Protein 3PH2 (pdb70)

Foldseek 3Di:
DLLVLLVVCCVVPPCQAANDLRGPVGDLVHLAPVSCVVVVCLDLVNQLDCQQPNDPPPDHCVVPDDSVSSSNNSVNSNVCNVVRD

Sequence (85 aa):
ADLATGAKVFSANCAACHAGGINLVNAEKTLKKEALEKFGMNSIVAITTVVTNGKAGMPAFKGRLTDDQIAAVAAYVLDQAEKGW

Solvent-accessible surface area: 5162 Å² total; per-residue (Å²): 108,76,72,76,37,0,39,149,7,12,83,85,37,21,28,97,88,59,51,68,15,53,9,103,105,34,88,81,58,5,27,70,83,128,32,20,101,162,167,55,29,44,48,79,109,15,7,40,66,26,28,27,82,16,97,99,79,105,96,50,33,125,77,186,13,84,112,119,60,0,46,4,1,0,14,44,10,31,58,31,6,114,148,49,67

Secondary structure (DSSP, 8-state):
--HHHHHHHHHHHTHHHH-SSS-TT-SSSS--HHHHHHTT--SHHHHHHHHHH-BTTBPP-TTTS-HHHHHHHHHHHHHHHHHT-

Nearest PDB structures (foldseek):
  3ph2-assembly1_B  TM=1.012E+00  e=5.861E-15  Leptolyngbya laminosa
  1gdv-assembly1_A  TM=9.263E-01  e=2.416E-09  Pyropia yezoensis
  4h0j-assembly2_B  TM=9.247E-01  e=3.901E-09  Nostoc sp. PCC 7120 = FACHB-418
  7y5e-assembly1_GN  TM=9.342E-01  e=6.296E-09  Porphyridium purpureum
  2zbo-assembly1_A  TM=9.402E-01  e=8.000E-09  Sargassum fusiforme

Structure (mmCIF, N/CA/C/O backbone):
data_3PH2
#
_entry.id   3PH2
#
_cell.length_a   45.616
_cell.length_b   45.616
_cell.length_c   64.707
_cell.angle_alpha   90.00
_cell.angle_beta   90.00
_cell.angle_gamma   120.00
#
_symmetry.space_group_name_H-M   'P 65'
#
loop_
_entity.id
_entity.type
_entity.pdbx_description
1 polymer 'Cytochrome c6'
2 non-polymer 'HEME C'
3 non-polymer IMIDAZOLE
4 water water
#
loop_
_atom_site.group_PDB
_atom_site.id
_atom_site.type_symbol
_atom_site.label_atom_id
_atom_site.label_alt_id
_atom_site.label_comp_id
_atom_site.label_asym_id
_atom_site.label_entity_id
_atom_site.label_seq_id
_atom_site.pdbx_PDB_ins_code
_atom_site.Cartn_x
_atom_site.Cartn_y
_atom_site.Cartn_z
_atom_site.occupancy
_atom_site.B_iso_or_equiv
_atom_site.auth_seq_id
_atom_site.auth_comp_id
_atom_site.auth_asym_id
_atom_site.auth_atom_id
_atom_site.pdbx_PDB_model_num
ATOM 1 N N . ALA A 1 2 ? 27.411 4.824 3.386 1.00 20.29 2 ALA B N 1
ATOM 2 C CA . ALA A 1 2 ? 28.376 5.955 3.412 1.00 18.96 2 ALA B CA 1
ATOM 3 C C . ALA A 1 2 ? 29.540 5.782 2.444 1.00 17.50 2 ALA B C 1
ATOM 4 O O . ALA A 1 2 ? 30.168 6.762 2.051 1.00 17.61 2 ALA B O 1
ATOM 6 N N . ASP A 1 3 ? 29.642 4.640 1.802 1.00 15.49 3 ASP B N 1
ATOM 7 C CA . ASP A 1 3 ? 28.862 4.397 0.596 1.00 13.52 3 ASP B CA 1
ATOM 8 C C . ASP A 1 3 ? 27.410 3.918 0.645 1.00 12.41 3 ASP B C 1
ATOM 9 O O . ASP A 1 3 ? 27.126 2.752 0.363 1.00 11.62 3 ASP B O 1
ATOM 14 N N . LEU A 1 4 ? 26.483 4.840 0.899 1.00 11.59 4 LEU B N 1
ATOM 15 C CA . LEU A 1 4 ? 25.063 4.520 0.923 1.00 11.62 4 LEU B CA 1
ATOM 16 C C . LEU A 1 4 ? 24.519 4.235 -0.474 1.00 10.62 4 LEU B C 1
ATOM 17 O O . LEU A 1 4 ? 23.522 3.528 -0.614 1.00 9.61 4 LEU B O 1
ATOM 22 N N . ALA A 1 5 ? 25.152 4.802 -1.504 1.00 10.15 5 ALA B N 1
ATOM 23 C CA . ALA A 1 5 ? 24.715 4.578 -2.876 1.00 10.40 5 ALA B CA 1
ATOM 24 C C . ALA A 1 5 ? 24.951 3.132 -3.272 1.00 9.87 5 ALA B C 1
ATOM 25 O O . ALA A 1 5 ? 24.035 2.446 -3.722 1.00 10.05 5 ALA B O 1
ATOM 27 N N . THR A 1 6 ? 26.166 2.651 -3.059 1.00 9.88 6 THR B N 1
ATOM 28 C CA . THR A 1 6 ? 26.471 1.240 -3.235 1.00 9.63 6 THR B CA 1
ATOM 29 C C . THR A 1 6 ? 25.629 0.368 -2.294 1.00 9.00 6 THR B C 1
ATOM 30 O O . THR A 1 6 ? 25.104 -0.666 -2.700 1.00 8.85 6 THR B O 1
ATOM 34 N N . GLY A 1 7 ? 25.476 0.801 -1.049 1.00 8.62 7 GLY B N 1
ATOM 35 C CA . GLY A 1 7 ? 24.703 0.037 -0.081 1.00 8.39 7 GLY B CA 1
ATOM 36 C C . GLY A 1 7 ? 23.252 -0.189 -0.484 1.00 8.04 7 GLY B C 1
ATOM 37 O O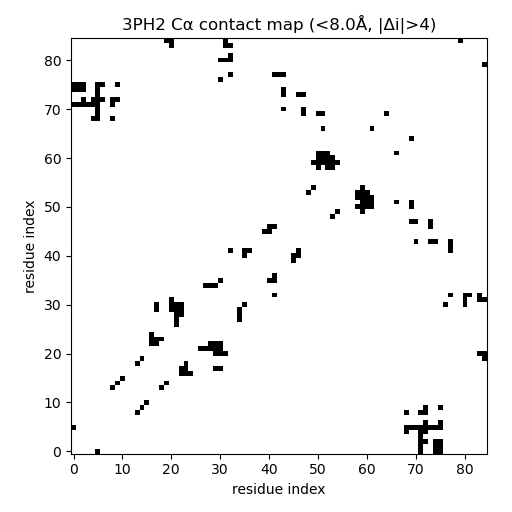 . GLY A 1 7 ? 22.711 -1.272 -0.301 1.00 7.47 7 GLY B O 1
ATOM 38 N N . ALA A 1 8 ? 22.607 0.849 -1.010 1.00 7.88 8 ALA B N 1
ATOM 39 C CA . ALA A 1 8 ? 21.226 0.750 -1.455 1.00 8.31 8 ALA B CA 1
ATOM 40 C C . ALA A 1 8 ? 21.087 -0.238 -2.619 1.00 8.63 8 ALA B C 1
ATOM 41 O O . ALA A 1 8 ? 20.141 -1.017 -2.670 1.00 9.29 8 ALA B O 1
ATOM 43 N N . LYS A 1 9 ? 22.035 -0.193 -3.549 1.00 9.14 9 LYS B N 1
ATOM 44 C CA . LYS A 1 9 ? 22.058 -1.109 -4.693 1.00 9.81 9 LYS B CA 1
ATOM 45 C C . LYS A 1 9 ? 22.307 -2.554 -4.251 1.00 8.92 9 LYS B C 1
ATOM 46 O O . LYS A 1 9 ? 21.663 -3.489 -4.725 1.00 9.39 9 LYS B O 1
ATOM 52 N N . VAL A 1 10 ? 23.271 -2.733 -3.354 1.00 7.64 10 VAL B N 1
ATOM 53 C CA . VAL A 1 10 ? 23.553 -4.049 -2.813 1.00 7.72 10 VAL B CA 1
ATOM 54 C C . VAL A 1 10 ? 22.309 -4.567 -2.083 1.00 7.04 10 VAL B C 1
ATOM 55 O O . VAL A 1 10 ? 21.928 -5.715 -2.247 1.00 7.07 10 VAL B O 1
ATOM 59 N N . PHE A 1 11 ? 21.643 -3.717 -1.310 1.00 6.93 11 PHE B N 1
ATOM 60 C CA . PHE A 1 11 ? 20.441 -4.148 -0.602 1.00 7.54 11 PHE B CA 1
ATOM 61 C C . PHE A 1 11 ? 19.346 -4.623 -1.559 1.00 7.68 11 PHE B C 1
ATOM 62 O O . PHE A 1 11 ? 18.759 -5.692 -1.369 1.00 7.02 11 PHE B O 1
ATOM 70 N N . SER A 1 12 ? 19.100 -3.842 -2.603 1.00 8.02 12 SER B N 1
ATOM 71 C CA . SER A 1 12 ? 18.104 -4.213 -3.598 1.00 9.25 12 SER B CA 1
ATOM 72 C C . SER A 1 12 ? 18.425 -5.545 -4.273 1.00 9.04 12 SER B C 1
ATOM 73 O O . SER A 1 12 ? 17.524 -6.350 -4.503 1.00 10.59 12 SER B O 1
ATOM 76 N N . ALA A 1 13 ? 19.695 -5.773 -4.591 1.00 8.65 13 ALA B N 1
ATOM 77 C CA . ALA A 1 13 ? 20.100 -6.966 -5.346 1.00 8.67 13 ALA B CA 1
ATOM 78 C C . ALA A 1 13 ? 20.307 -8.227 -4.494 1.00 8.32 13 ALA B C 1
ATOM 79 O O . ALA A 1 13 ? 20.314 -9.323 -5.027 1.00 9.13 13 ALA B O 1
ATOM 81 N N . ASN A 1 14 ? 20.500 -8.073 -3.183 1.00 7.46 14 ASN B N 1
ATOM 82 C CA . ASN A 1 14 ? 20.899 -9.183 -2.316 1.00 7.61 14 ASN B CA 1
ATOM 83 C C . ASN A 1 14 ? 20.066 -9.395 -1.060 1.00 7.09 14 ASN B C 1
ATOM 84 O O . ASN A 1 14 ? 20.118 -10.479 -0.478 1.00 7.08 14 ASN B O 1
ATOM 89 N N . CYS A 1 15 ? 19.343 -8.373 -0.602 1.00 7.01 15 CYS B N 1
ATOM 90 C CA . CYS A 1 15 ? 18.705 -8.433 0.720 1.00 7.71 15 CYS B CA 1
ATOM 91 C C . CYS A 1 15 ? 17.198 -8.274 0.680 1.00 8.29 15 CYS B C 1
ATOM 92 O O . CYS A 1 15 ? 16.499 -8.833 1.515 1.00 7.92 15 CYS B O 1
ATOM 95 N N . ALA A 1 16 ? 16.705 -7.486 -0.276 1.00 9.31 16 ALA B N 1
ATOM 96 C CA . ALA A 1 16 ? 15.276 -7.168 -0.368 1.00 10.97 16 ALA B CA 1
ATOM 97 C C . ALA A 1 16 ? 14.415 -8.411 -0.594 1.00 12.61 16 ALA B C 1
ATOM 98 O O . ALA A 1 16 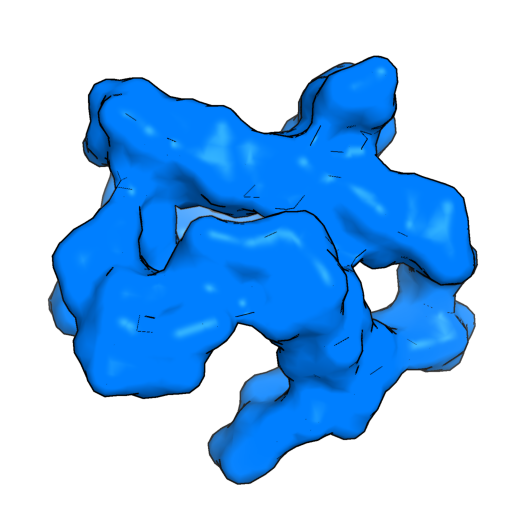? 13.261 -8.432 -0.173 1.00 14.21 16 ALA B O 1
ATOM 100 N N . ALA A 1 17 ? 15.006 -9.433 -1.214 1.00 14.35 17 ALA B N 1
ATOM 101 C CA . ALA A 1 17 ? 14.362 -10.727 -1.450 1.00 15.09 17 ALA B CA 1
ATOM 102 C C . ALA A 1 17 ? 13.827 -11.389 -0.182 1.00 16.25 17 ALA B C 1
ATOM 103 O O . ALA A 1 17 ? 12.912 -12.206 -0.266 1.00 17.97 17 ALA B O 1
ATOM 105 N N . CYS A 1 18 ? 14.424 -11.073 0.970 1.00 16.08 18 CYS B N 1
ATOM 106 C CA . CYS A 1 18 ? 13.956 -11.574 2.263 1.00 15.82 18 CYS B CA 1
ATOM 107 C C . CYS A 1 18 ? 13.599 -10.505 3.307 1.00 16.76 18 CYS B C 1
ATOM 108 O O . CYS A 1 18 ? 12.930 -10.815 4.295 1.00 17.82 18 CYS B O 1
ATOM 111 N N . HIS A 1 19 ? 14.038 -9.263 3.110 1.00 16.61 19 HIS B N 1
ATOM 112 C CA . HIS A 1 19 ? 13.860 -8.202 4.109 1.00 17.74 19 HIS B CA 1
ATOM 113 C C . HIS A 1 19 ? 13.049 -6.986 3.598 1.00 19.77 19 HIS B C 1
ATOM 114 O O . HIS A 1 19 ? 12.936 -5.985 4.310 1.00 20.82 19 HIS B O 1
ATOM 121 N N . ALA A 1 20 ? 12.471 -7.087 2.401 1.00 22.33 20 ALA B N 1
ATOM 122 C CA . ALA A 1 20 ? 12.018 -5.901 1.635 1.00 24.26 20 ALA B CA 1
ATOM 123 C C . ALA A 1 20 ? 10.883 -5.073 2.232 1.00 26.31 20 ALA B C 1
ATOM 124 O O . ALA A 1 20 ? 9.847 -5.607 2.639 1.00 27.19 20 ALA B O 1
ATOM 126 N N . GLY A 1 21 ? 11.086 -3.752 2.240 1.00 28.23 21 GLY B N 1
ATOM 127 C CA . GLY A 1 21 ? 10.025 -2.775 2.502 1.00 29.39 21 GLY B CA 1
ATOM 128 C C . GLY A 1 21 ? 9.489 -2.832 3.929 1.00 30.88 21 GLY B C 1
ATOM 129 O O . GLY A 1 21 ? 8.463 -3.468 4.192 1.00 31.51 21 GLY B O 1
ATOM 130 N N . GLY A 1 22 ? 10.191 -2.156 4.838 1.00 32.25 22 GLY B N 1
ATOM 131 C CA . GLY A 1 22 ? 9.797 -2.045 6.248 1.00 33.09 22 GLY B CA 1
ATOM 132 C C . GLY A 1 22 ? 9.805 -3.387 6.981 1.00 34.18 22 GLY B C 1
ATOM 133 O O . GLY A 1 22 ? 10.721 -3.666 7.764 1.00 34.40 22 GLY B O 1
ATOM 134 N N . ILE A 1 23 ? 8.782 -4.203 6.733 1.00 35.18 23 ILE B N 1
ATOM 135 C CA . ILE A 1 23 ? 8.648 -5.513 7.364 1.00 35.67 23 ILE B CA 1
ATOM 136 C C . ILE A 1 23 ? 9.097 -6.607 6.402 1.00 36.38 23 ILE B C 1
ATOM 137 O O . ILE A 1 23 ? 8.881 -6.504 5.193 1.00 36.53 23 ILE B O 1
ATOM 139 N N . ASN A 1 24 ? 9.722 -7.652 6.941 1.00 37.11 24 ASN B N 1
ATOM 140 C CA . ASN A 1 24 ? 10.131 -8.804 6.138 1.00 37.42 24 ASN B CA 1
ATOM 141 C C . ASN A 1 24 ? 8.897 -9.580 5.688 1.00 37.94 24 ASN B C 1
ATOM 142 O O . ASN A 1 24 ? 7.862 -9.553 6.360 1.00 38.28 24 ASN B O 1
ATOM 144 N N . LEU A 1 25 ? 9.011 -10.268 4.554 1.00 38.32 25 LEU B N 1
ATOM 145 C CA . LEU A 1 25 ? 7.894 -11.036 3.993 1.00 38.37 25 LEU B CA 1
ATOM 146 C C . LEU A 1 25 ? 7.469 -12.188 4.904 1.00 38.63 25 LEU B C 1
ATOM 147 O O . LEU A 1 25 ? 6.274 -12.470 5.045 1.00 38.83 25 LEU B O 1
ATOM 149 N N . VAL A 1 26 ? 8.452 -12.841 5.519 1.00 38.66 26 VAL B N 1
ATOM 150 C CA . VAL A 1 26 ? 8.212 -14.012 6.359 1.00 38.44 26 VAL B CA 1
ATOM 151 C C . VAL A 1 26 ? 8.398 -13.706 7.846 1.00 38.43 26 VAL B C 1
ATOM 152 O O . VAL A 1 26 ? 8.750 -14.604 8.623 1.00 38.71 26 VAL B O 1
ATOM 154 N N . ASN A 1 27 ? 8.134 -12.461 8.249 1.00 38.11 27 ASN B N 1
ATOM 155 C CA . ASN A 1 27 ? 8.499 -12.006 9.592 1.00 37.58 27 ASN B CA 1
ATOM 156 C C . ASN A 1 27 ? 7.773 -10.747 10.074 1.00 37.24 27 ASN B C 1
ATOM 157 O O . ASN A 1 27 ? 7.086 -10.069 9.305 1.00 37.51 27 ASN B O 1
ATOM 159 N N . ALA A 1 28 ? 7.952 -10.453 11.363 1.00 36.41 28 ALA B N 1
ATOM 160 C CA . ALA A 1 28 ? 7.397 -9.260 12.008 1.00 35.48 28 ALA B CA 1
ATOM 161 C C . ALA A 1 28 ? 8.517 -8.471 12.692 1.00 34.73 28 ALA B C 1
ATOM 162 O O . ALA A 1 28 ? 8.808 -7.332 12.309 1.00 35.12 28 ALA B O 1
ATOM 164 N N . GLU A 1 29 ? 9.138 -9.083 13.701 1.00 33.37 29 GLU B N 1
ATOM 165 C CA . GLU A 1 29 ? 10.368 -8.551 14.308 1.00 32.02 29 GLU B CA 1
ATOM 166 C C . GLU A 1 29 ? 11.593 -9.232 13.707 1.00 30.84 29 GLU B C 1
ATOM 167 O O . GLU A 1 29 ? 12.704 -9.116 14.235 1.00 30.93 29 GLU B O 1
ATOM 169 N N . LYS A 1 30 ? 11.377 -9.970 12.619 1.00 29.35 30 LYS B N 1
ATOM 170 C CA . LYS A 1 30 ? 12.466 -10.484 11.815 1.00 28.22 30 LYS B CA 1
ATOM 171 C C . LYS A 1 30 ? 12.868 -9.450 10.760 1.00 27.21 30 LYS B C 1
ATOM 172 O O . LYS A 1 30 ? 13.775 -9.681 9.966 1.00 27.65 30 LYS B O 1
ATOM 174 N N . THR A 1 31 ? 12.197 -8.304 10.746 1.00 26.04 31 THR B N 1
ATOM 175 C CA . THR A 1 31 ? 12.638 -7.201 9.917 1.00 24.72 31 THR B CA 1
ATOM 176 C C . THR A 1 31 ? 13.899 -6.603 10.546 1.00 23.68 31 THR B C 1
ATOM 177 O O . THR A 1 31 ? 14.413 -7.114 11.549 1.00 24.41 31 THR B O 1
ATOM 179 N N . LEU A 1 32 ? 14.394 -5.529 9.954 1.00 21.89 32 LEU B N 1
ATOM 180 C CA . LEU A 1 32 ? 15.633 -4.911 10.392 1.00 20.24 32 LEU B CA 1
ATOM 181 C C . LEU A 1 32 ? 15.328 -3.623 11.162 1.00 19.04 32 LEU B C 1
ATOM 182 O O . LEU A 1 32 ? 16.008 -2.613 11.010 1.00 17.43 32 LEU B O 1
ATOM 187 N N . LYS A 1 33 ? 14.296 -3.683 11.999 1.00 18.23 33 LYS B N 1
ATOM 188 C CA . LYS A 1 33 ? 13.947 -2.572 12.882 1.00 18.10 33 LYS B CA 1
ATOM 189 C C . LYS A 1 33 ? 15.039 -2.367 13.923 1.00 16.87 33 LYS B C 1
ATOM 190 O O . LYS A 1 33 ? 15.630 -3.320 14.420 1.00 16.09 33 LYS B O 1
ATOM 196 N N . LYS A 1 34 ? 15.276 -1.105 14.255 1.00 16.07 34 LYS B N 1
ATOM 197 C CA . LYS A 1 34 ? 16.301 -0.721 15.220 1.00 16.09 34 LYS B CA 1
ATOM 198 C C . LYS A 1 34 ? 16.234 -1.512 16.531 1.00 15.72 34 LYS B C 1
ATOM 199 O O . LYS A 1 34 ? 17.249 -2.005 17.015 1.00 15.28 34 LYS B O 1
ATOM 205 N N . GLU A 1 35 ? 15.035 -1.647 17.094 1.00 16.13 35 GLU B N 1
ATOM 206 C CA . GLU A 1 35 ? 14.876 -2.311 18.391 1.00 16.44 35 GLU B CA 1
ATOM 207 C C . GLU A 1 35 ? 15.240 -3.797 18.318 1.00 16.11 35 GLU B C 1
ATOM 208 O O . GLU A 1 35 ? 15.841 -4.334 19.243 1.00 16.66 35 GLU B O 1
ATOM 214 N N . ALA A 1 36 ? 14.887 -4.445 17.211 1.00 15.50 36 ALA B N 1
ATOM 215 C CA . ALA A 1 36 ? 15.225 -5.858 16.996 1.00 15.29 36 ALA B CA 1
ATOM 216 C C . ALA A 1 36 ? 16.731 -6.055 16.896 1.00 14.94 36 ALA B C 1
ATOM 217 O O . ALA A 1 36 ? 17.280 -6.991 17.471 1.00 15.62 36 ALA B O 1
ATOM 219 N N . LEU A 1 37 ? 17.389 -5.169 16.151 1.00 13.65 37 LEU B N 1
ATOM 220 C CA . LEU A 1 37 ? 18.844 -5.194 16.034 1.00 13.24 37 LEU B CA 1
ATOM 221 C C . LEU A 1 37 ? 19.517 -4.980 17.394 1.00 12.91 37 LEU B C 1
ATOM 222 O O . LEU A 1 37 ? 20.477 -5.653 17.738 1.00 12.32 37 LEU B O 1
ATOM 227 N N . GLU A 1 38 ? 18.992 -4.046 18.179 1.00 12.59 38 GLU B N 1
ATOM 228 C CA . GLU A 1 38 ? 19.553 -3.737 19.484 1.00 12.61 38 GLU B CA 1
ATOM 229 C C . GLU A 1 38 ? 19.495 -4.917 20.467 1.00 11.37 38 GLU B C 1
ATOM 230 O O . GLU A 1 38 ? 20.384 -5.061 21.298 1.00 11.46 38 GLU B O 1
ATOM 236 N N . LYS A 1 39 ? 18.477 -5.770 20.362 1.00 10.60 39 LYS B N 1
ATOM 237 C CA . LYS A 1 39 ? 18.296 -6.855 21.339 1.00 10.13 39 LYS B CA 1
ATOM 238 C C . LYS A 1 39 ? 19.543 -7.741 21.446 1.00 9.35 39 LYS B C 1
ATOM 239 O O . LYS A 1 39 ? 19.971 -8.108 22.540 1.00 8.60 39 LYS B O 1
ATOM 245 N N . PHE A 1 40 ? 20.128 -8.068 20.300 1.00 8.66 40 PHE B N 1
ATOM 246 C CA . PHE A 1 40 ? 21.319 -8.912 20.247 1.00 8.29 40 PHE B CA 1
ATOM 247 C C . PHE A 1 40 ? 22.602 -8.155 19.902 1.00 8.14 40 PHE B C 1
ATOM 248 O O . PHE A 1 40 ? 23.594 -8.742 19.483 1.00 7.58 40 PHE B O 1
ATOM 256 N N . GLY A 1 41 ? 22.592 -6.843 20.113 1.00 8.30 41 GLY B N 1
ATOM 257 C CA . GLY A 1 41 ? 23.797 -6.024 19.906 1.00 8.90 41 GLY B CA 1
ATOM 258 C C . GLY A 1 41 ? 24.232 -5.915 18.452 1.00 9.14 41 GLY B C 1
ATOM 259 O O . GLY A 1 41 ? 25.411 -5.727 18.156 1.00 10.42 41 GLY B O 1
ATOM 260 N N . MET A 1 42 ? 23.268 -6.026 17.551 1.00 8.88 42 MET B N 1
ATOM 261 C CA . MET A 1 42 ? 23.550 -6.058 16.122 1.00 9.29 42 MET B CA 1
ATOM 262 C C . MET A 1 42 ? 23.522 -4.688 15.454 1.00 9.26 42 MET B C 1
ATOM 263 O O . MET A 1 42 ? 23.810 -4.602 14.278 1.00 10.13 42 MET B O 1
ATOM 268 N N . ASN A 1 43 ? 23.238 -3.624 16.200 1.00 8.99 43 ASN B N 1
ATOM 269 C CA . ASN A 1 43 ? 23.072 -2.285 15.620 1.00 8.76 43 ASN B CA 1
ATOM 270 C C . ASN A 1 43 ? 24.405 -1.524 15.526 1.00 8.50 43 ASN B C 1
ATOM 271 O O . ASN A 1 43 ? 24.548 -0.438 16.062 1.00 8.79 43 ASN B O 1
ATOM 276 N N . SER A 1 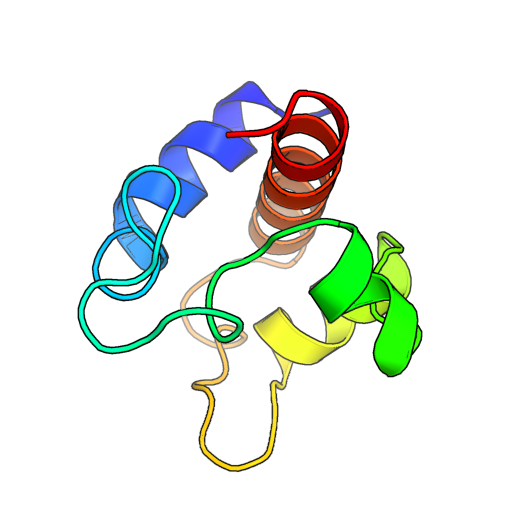44 ? 25.382 -2.108 14.834 1.00 7.96 44 SER B N 1
ATOM 277 C CA . SER A 1 44 ? 26.674 -1.460 14.592 1.00 8.07 44 SER B CA 1
ATOM 278 C C . SER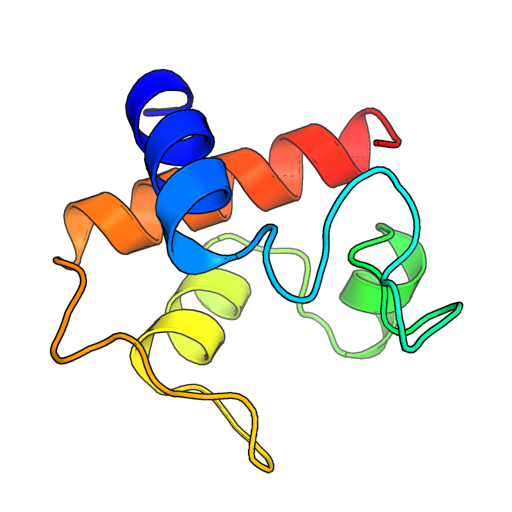 A 1 44 ? 27.241 -1.933 13.272 1.00 7.64 44 SER B C 1
ATOM 279 O O . SER A 1 44 ? 26.861 -2.989 12.761 1.00 7.60 44 SER B O 1
ATOM 282 N N . ILE A 1 45 ? 28.156 -1.154 12.712 1.00 7.22 45 ILE B N 1
ATOM 283 C CA . ILE A 1 45 ? 28.803 -1.521 11.451 1.00 7.75 45 ILE B CA 1
ATOM 284 C C . ILE A 1 45 ? 29.539 -2.859 11.585 1.00 7.52 45 ILE B C 1
ATOM 285 O O . ILE A 1 45 ? 29.405 -3.733 10.730 1.00 7.54 45 ILE B O 1
ATOM 290 N N . VAL A 1 46 ? 30.294 -3.043 12.659 1.00 7.57 46 VAL B N 1
ATOM 291 C CA . VAL A 1 46 ? 31.043 -4.289 12.830 1.00 8.57 46 VAL B CA 1
ATOM 292 C C . VAL A 1 46 ? 30.100 -5.493 12.957 1.00 8.09 46 VAL B C 1
ATOM 293 O O . VAL A 1 46 ? 30.365 -6.538 12.370 1.00 8.04 46 VAL B O 1
ATOM 297 N N . ALA A 1 47 ? 29.009 -5.363 13.710 1.00 7.69 47 ALA B N 1
ATOM 298 C CA . ALA A 1 47 ? 28.107 -6.500 13.904 1.00 7.81 47 ALA B CA 1
ATOM 299 C C . ALA A 1 47 ? 27.425 -6.888 12.598 1.00 7.35 47 ALA B C 1
ATOM 300 O O . ALA A 1 47 ? 27.340 -8.066 12.273 1.00 7.10 47 ALA B O 1
ATOM 302 N N . ILE A 1 48 ? 26.922 -5.912 11.853 1.00 7.29 48 ILE B N 1
ATOM 303 C CA . ILE A 1 48 ? 26.239 -6.235 10.600 1.00 7.83 48 ILE B CA 1
ATOM 304 C C . ILE A 1 48 ? 27.234 -6.768 9.566 1.00 7.83 48 ILE B C 1
ATOM 305 O O . ILE A 1 48 ? 26.925 -7.710 8.849 1.00 7.20 48 ILE B O 1
ATOM 310 N N . THR A 1 49 ? 28.428 -6.181 9.501 1.00 8.20 49 THR B N 1
ATOM 311 C CA . THR A 1 49 ? 29.484 -6.680 8.627 1.00 8.29 49 THR B CA 1
ATOM 312 C C . THR A 1 49 ? 29.781 -8.148 8.921 1.00 7.90 49 THR B C 1
ATOM 313 O O . THR A 1 49 ? 29.842 -8.965 7.996 1.00 7.57 49 THR B O 1
ATOM 317 N N . THR A 1 50 ? 29.932 -8.511 10.194 1.00 8.14 50 THR B N 1
ATOM 318 C CA . THR A 1 50 ? 30.267 -9.889 10.528 1.00 8.76 50 THR B CA 1
ATOM 319 C C . THR A 1 50 ? 29.133 -10.857 10.159 1.00 7.81 50 THR B C 1
ATOM 320 O O . THR A 1 50 ? 29.388 -11.900 9.566 1.00 8.30 50 THR B O 1
ATOM 324 N N . VAL A 1 51 ? 27.881 -10.504 10.443 1.00 6.53 51 VAL B N 1
ATOM 325 C CA . VAL A 1 51 ? 26.777 -11.438 10.193 1.00 6.53 51 VAL B CA 1
ATOM 326 C C . VAL A 1 51 ? 26.533 -11.603 8.688 1.00 5.75 51 VAL B C 1
ATOM 327 O O . VAL A 1 51 ? 26.293 -12.709 8.223 1.00 6.58 51 VAL B O 1
ATOM 331 N N . VAL A 1 52 ? 26.664 -10.532 7.920 1.00 5.55 52 VAL B N 1
ATOM 332 C CA . VAL A 1 52 ? 26.467 -10.613 6.481 1.00 5.29 52 VAL B CA 1
ATOM 333 C C . VAL A 1 52 ? 27.613 -11.404 5.822 1.00 5.17 52 VAL B C 1
ATOM 334 O O . VAL A 1 52 ? 27.383 -12.221 4.933 1.00 5.62 52 VAL B O 1
ATOM 338 N N . THR A 1 53 ? 28.845 -11.159 6.261 1.00 5.48 53 THR B N 1
ATOM 339 C CA . THR A 1 53 ? 30.013 -11.865 5.724 1.00 5.83 53 THR B CA 1
ATOM 340 C C . THR A 1 53 ? 29.936 -13.365 6.004 1.00 5.71 53 THR B C 1
ATOM 341 O O . THR A 1 53 ? 30.113 -14.184 5.095 1.00 5.99 53 THR B O 1
ATOM 345 N N . ASN A 1 54 ? 29.657 -13.703 7.261 1.00 6.28 54 ASN B N 1
ATOM 346 C CA . ASN A 1 54 ? 29.774 -15.071 7.751 1.00 7.35 54 ASN B CA 1
ATOM 347 C C . ASN A 1 54 ? 28.522 -15.962 7.746 1.00 8.25 54 ASN B C 1
ATOM 348 O O . ASN A 1 54 ? 28.684 -17.168 7.849 1.00 8.07 54 ASN B O 1
ATOM 353 N N . GLY A 1 55 ? 27.275 -15.470 7.740 1.00 9.58 55 GLY B N 1
ATOM 354 C CA . GLY A 1 55 ? 26.562 -14.871 8.814 1.00 11.33 55 GLY B CA 1
ATOM 355 C C . GLY A 1 55 ? 26.331 -15.977 9.825 1.00 10.20 55 GLY B C 1
ATOM 356 O O . GLY A 1 55 ? 27.238 -16.210 10.528 1.00 10.10 55 GLY B O 1
ATOM 357 N N . LYS A 1 56 ? 25.148 -16.625 9.951 1.00 9.44 56 LYS B N 1
ATOM 358 C CA . LYS A 1 56 ? 24.776 -17.154 11.298 1.00 9.09 56 LYS B CA 1
ATOM 359 C C . LYS A 1 56 ? 23.425 -17.850 11.410 1.00 8.33 56 LYS B C 1
ATOM 360 O O . LYS A 1 56 ? 22.448 -17.337 10.909 1.00 7.52 56 LYS B O 1
ATOM 366 N N . ALA A 1 57 ? 23.364 -18.971 12.128 1.00 8.96 57 ALA B N 1
ATOM 367 C CA . ALA A 1 57 ? 22.091 -19.641 12.426 1.00 9.05 57 ALA B CA 1
ATOM 368 C C . ALA A 1 57 ? 21.214 -19.842 11.175 1.00 9.26 57 ALA B C 1
ATOM 369 O O . ALA A 1 57 ? 20.004 -19.599 11.197 1.00 9.45 57 ALA B O 1
ATOM 371 N N . GLY A 1 58 ? 21.832 -20.265 10.081 1.00 9.16 58 GLY B N 1
ATOM 372 C CA . GLY A 1 58 ? 21.121 -20.451 8.812 1.00 9.42 58 GLY B CA 1
ATOM 373 C C . GLY A 1 58 ? 21.049 -19.232 7.897 1.00 9.57 58 GLY B C 1
ATOM 374 O O . GLY A 1 58 ? 20.866 -19.366 6.667 1.00 10.92 58 GLY B O 1
ATOM 375 N N . MET A 1 59 ? 21.152 -18.038 8.471 1.00 9.34 59 MET B N 1
ATOM 376 C CA . MET A 1 59 ? 21.157 -16.805 7.669 1.00 9.29 59 MET B CA 1
ATOM 377 C C . MET A 1 59 ? 22.337 -16.927 6.697 1.00 8.31 59 MET B C 1
ATOM 378 O O . MET A 1 59 ? 23.450 -17.221 7.125 1.00 8.05 59 MET B O 1
ATOM 383 N N . PRO A 1 60 ? 22.103 -16.740 5.387 1.00 7.49 60 PRO B N 1
ATOM 384 C CA . PRO A 1 60 ? 23.185 -17.030 4.421 1.00 7.28 60 PRO B CA 1
ATOM 385 C C . PRO A 1 60 ? 24.418 -16.119 4.501 1.00 6.43 60 PRO B C 1
ATOM 386 O O . PRO A 1 60 ? 24.305 -14.914 4.732 1.00 6.04 60 PRO B O 1
ATOM 390 N N . ALA A 1 61 ? 25.582 -16.721 4.284 1.00 6.44 61 ALA B N 1
ATOM 391 C CA . ALA A 1 61 ? 26.851 -15.998 4.232 1.00 5.76 61 ALA B CA 1
ATOM 392 C C . ALA A 1 61 ? 27.111 -15.406 2.846 1.00 5.94 61 ALA B C 1
ATOM 393 O O . ALA A 1 61 ? 26.989 -16.106 1.844 1.00 6.46 61 ALA B O 1
ATOM 395 N N . PHE A 1 62 ? 27.495 -14.133 2.807 1.00 5.40 62 PHE B N 1
ATOM 396 C CA . PHE A 1 62 ? 27.722 -13.402 1.545 1.00 5.56 62 PHE B CA 1
ATOM 397 C C . PHE A 1 62 ? 29.207 -13.242 1.164 1.00 5.94 62 PHE B C 1
ATOM 398 O O . PHE A 1 62 ? 29.517 -12.608 0.152 1.00 6.37 62 PHE B O 1
ATOM 406 N N . LYS A 1 63 ? 30.109 -13.868 1.931 1.00 6.22 63 LYS B N 1
ATOM 407 C CA . LYS A 1 63 ? 31.551 -13.756 1.677 1.00 7.11 63 LYS B CA 1
ATOM 408 C C . LYS A 1 63 ? 31.984 -14.173 0.276 1.00 7.14 63 LYS B C 1
ATOM 409 O O . LYS A 1 63 ? 32.988 -13.668 -0.220 1.00 7.97 63 LYS B O 1
ATOM 415 N N . GLY A 1 64 ? 31.254 -15.087 -0.358 1.00 6.84 64 GLY B N 1
ATOM 416 C CA . GLY A 1 64 ? 31.556 -15.490 -1.722 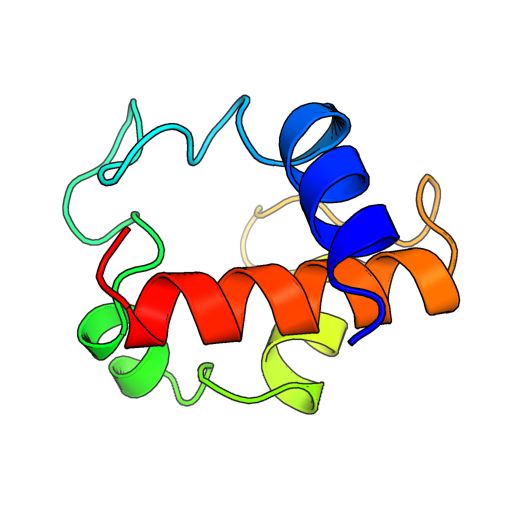1.00 7.45 64 GLY B CA 1
ATOM 417 C C . GLY A 1 64 ? 31.157 -14.396 -2.706 1.00 8.13 64 GLY B C 1
ATOM 418 O O . GLY A 1 64 ? 31.965 -13.941 -3.521 1.00 10.77 64 GLY B O 1
ATOM 419 N N . ARG A 1 65 ? 29.923 -13.925 -2.589 1.00 7.68 65 ARG B N 1
ATOM 420 C CA . ARG A 1 65 ? 29.265 -13.140 -3.654 1.00 7.44 65 ARG B CA 1
ATOM 421 C C . ARG A 1 65 ? 29.279 -11.615 -3.483 1.00 7.09 65 ARG B C 1
ATOM 422 O O . ARG A 1 65 ? 28.828 -10.904 -4.388 1.00 7.52 65 ARG B O 1
ATOM 430 N N . LEU A 1 66 ? 29.745 -11.122 -2.334 1.00 7.32 66 LEU B N 1
ATOM 431 C CA . LEU A 1 66 ? 29.934 -9.684 -2.103 1.00 7.59 66 LEU B CA 1
ATOM 432 C C . LEU A 1 66 ? 31.362 -9.416 -1.632 1.00 8.01 66 LEU B C 1
ATOM 433 O O . LEU A 1 66 ? 31.902 -10.168 -0.841 1.00 8.73 66 LEU B O 1
ATOM 438 N N . THR A 1 67 ? 31.954 -8.328 -2.103 1.00 8.25 67 THR B N 1
ATOM 439 C CA . THR A 1 67 ? 33.267 -7.919 -1.617 1.00 8.93 67 THR B CA 1
ATOM 440 C C . THR A 1 67 ? 33.163 -7.300 -0.219 1.00 9.09 67 THR B C 1
ATOM 441 O O . THR A 1 67 ? 32.080 -6.891 0.221 1.00 8.52 67 THR B O 1
ATOM 445 N N . ASP A 1 68 ? 34.288 -7.222 0.483 1.00 9.64 68 ASP B N 1
ATOM 446 C CA . ASP A 1 68 ? 34.304 -6.553 1.778 1.00 10.05 68 ASP B CA 1
ATOM 447 C C . ASP A 1 68 ? 33.756 -5.112 1.698 1.00 9.98 68 ASP B C 1
ATOM 448 O O . ASP A 1 68 ? 33.015 -4.670 2.583 1.00 10.05 68 ASP B O 1
ATOM 453 N N . ASP A 1 69 ? 34.090 -4.393 0.631 1.00 10.27 69 ASP B N 1
ATOM 454 C CA . ASP A 1 69 ? 33.598 -3.018 0.451 1.00 10.25 69 ASP B CA 1
ATOM 455 C C . ASP A 1 69 ? 32.075 -2.978 0.247 1.00 9.31 69 ASP B C 1
ATOM 456 O O . ASP A 1 69 ? 31.399 -2.101 0.779 1.00 9.37 69 ASP B O 1
ATOM 461 N N . GLN A 1 70 ? 31.537 -3.929 -0.516 1.00 8.55 70 GLN B N 1
ATOM 462 C CA . GLN A 1 70 ? 30.088 -3.991 -0.716 1.00 8.01 70 GLN B CA 1
ATOM 463 C C . GLN A 1 70 ? 29.358 -4.323 0.585 1.00 7.24 70 GLN B C 1
ATOM 464 O O . GLN A 1 70 ? 28.288 -3.782 0.858 1.00 6.71 70 GLN B O 1
ATOM 470 N N . ILE A 1 71 ? 29.950 -5.199 1.390 1.00 7.31 71 ILE B N 1
ATOM 471 C CA . ILE A 1 71 ? 29.349 -5.580 2.666 1.00 7.58 71 ILE B CA 1
ATOM 472 C C . ILE A 1 71 ? 29.374 -4.389 3.637 1.00 7.37 71 ILE B C 1
ATOM 473 O O . ILE A 1 71 ? 28.392 -4.114 4.320 1.00 7.59 71 ILE B O 1
ATOM 478 N N . ALA A 1 72 ? 30.486 -3.664 3.688 1.00 7.41 72 ALA B N 1
ATOM 479 C CA . ALA A 1 72 ? 30.553 -2.444 4.509 1.00 7.68 72 ALA B CA 1
ATOM 480 C C . ALA A 1 72 ? 29.489 -1.409 4.078 1.00 7.74 72 ALA B C 1
ATOM 481 O O . ALA A 1 72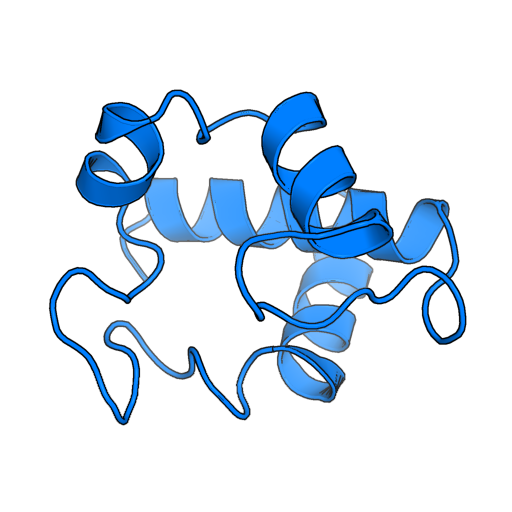 ? 28.870 -0.748 4.914 1.00 8.48 72 ALA B O 1
ATOM 483 N N . ALA A 1 73 ? 29.278 -1.290 2.773 1.00 7.25 73 ALA B N 1
ATOM 484 C CA . ALA A 1 73 ? 28.283 -0.380 2.215 1.00 6.99 73 ALA B CA 1
ATOM 485 C C . ALA A 1 73 ? 26.852 -0.765 2.603 1.00 6.69 73 ALA B C 1
ATOM 486 O O . ALA A 1 73 ? 26.059 0.079 3.033 1.00 7.07 73 ALA B O 1
ATOM 488 N N . VAL A 1 74 ? 26.498 -2.041 2.459 1.00 6.16 74 VAL B N 1
ATOM 489 C CA . VAL A 1 74 ? 25.139 -2.447 2.802 1.00 6.34 74 VAL B CA 1
ATOM 490 C C . VAL A 1 74 ? 24.917 -2.372 4.320 1.00 6.08 74 VAL B C 1
ATOM 491 O O . VAL A 1 74 ? 23.800 -2.092 4.770 1.00 6.16 74 VAL B O 1
ATOM 495 N N . ALA A 1 75 ? 25.971 -2.595 5.106 1.00 6.32 75 ALA B N 1
ATOM 496 C CA . ALA A 1 75 ? 25.876 -2.442 6.558 1.00 6.83 75 ALA B CA 1
ATOM 497 C C . ALA A 1 75 ? 25.495 -1.005 6.919 1.00 7.01 75 ALA B C 1
ATOM 498 O O . ALA A 1 75 ? 24.582 -0.780 7.735 1.00 7.19 75 ALA B O 1
ATOM 500 N N . ALA A 1 76 ? 26.171 -0.036 6.294 1.00 7.72 76 ALA B N 1
ATOM 501 C CA . ALA A 1 76 ? 25.842 1.386 6.454 1.00 7.68 76 ALA B CA 1
ATOM 502 C C . ALA A 1 76 ? 24.381 1.656 6.081 1.00 7.94 76 ALA B C 1
ATOM 503 O O . ALA A 1 76 ? 23.642 2.279 6.853 1.00 7.87 76 ALA B O 1
ATOM 505 N N . TYR A 1 77 ? 23.956 1.158 4.920 1.00 7.71 77 TYR B N 1
ATOM 506 C CA . TYR A 1 77 ? 22.591 1.354 4.449 1.00 7.72 77 TYR B CA 1
ATOM 507 C C . TYR A 1 77 ? 21.556 0.817 5.433 1.00 7.32 77 TYR B C 1
ATOM 508 O O . TYR A 1 77 ? 20.596 1.515 5.762 1.00 7.10 77 TYR B O 1
ATOM 517 N N . VAL A 1 78 ? 21.757 -0.404 5.924 1.00 7.27 78 VAL B N 1
ATOM 518 C CA . VAL A 1 78 ? 20.826 -1.003 6.881 1.00 7.58 78 VAL B CA 1
ATOM 519 C C . VAL A 1 78 ? 20.729 -0.155 8.145 1.00 7.29 78 VAL B C 1
ATOM 520 O O . VAL A 1 78 ? 19.632 0.113 8.633 1.00 7.27 78 VAL B O 1
ATOM 524 N N . LEU A 1 79 ? 21.864 0.304 8.662 1.00 6.97 79 LEU B N 1
ATOM 525 C CA . LEU A 1 79 ? 21.848 1.097 9.892 1.00 7.21 79 LEU B CA 1
ATOM 526 C C . LEU A 1 79 ? 21.145 2.431 9.695 1.00 7.25 79 LEU B C 1
ATOM 527 O O . LEU A 1 79 ? 20.377 2.868 10.548 1.00 7.83 79 LEU B O 1
ATOM 532 N N . ASP A 1 80 ? 21.432 3.082 8.574 1.00 7.08 80 ASP B N 1
ATOM 533 C CA . ASP A 1 80 ? 20.824 4.375 8.284 1.00 7.58 80 ASP B CA 1
ATOM 534 C C . ASP A 1 80 ? 19.316 4.227 8.089 1.00 7.98 80 ASP B C 1
ATOM 535 O O . ASP A 1 80 ? 18.531 5.020 8.619 1.00 8.12 80 ASP B O 1
ATOM 540 N N . GLN A 1 81 ? 18.897 3.206 7.353 1.00 8.49 81 GLN B N 1
ATOM 541 C CA . GLN A 1 81 ? 17.463 2.964 7.173 1.00 9.51 81 GLN B CA 1
ATOM 542 C C . GLN A 1 81 ? 16.754 2.616 8.474 1.00 9.83 81 GLN B C 1
ATOM 543 O O . GLN A 1 81 ? 15.638 3.094 8.712 1.00 10.07 81 GLN B O 1
ATOM 549 N N . ALA A 1 82 ? 17.390 1.804 9.318 1.00 10.12 82 ALA B N 1
ATOM 550 C CA . ALA A 1 82 ? 16.794 1.409 10.594 1.00 10.89 82 ALA B CA 1
ATOM 551 C C . ALA A 1 82 ? 16.628 2.644 11.478 1.00 11.36 82 ALA B C 1
ATOM 552 O O . ALA A 1 82 ? 15.631 2.78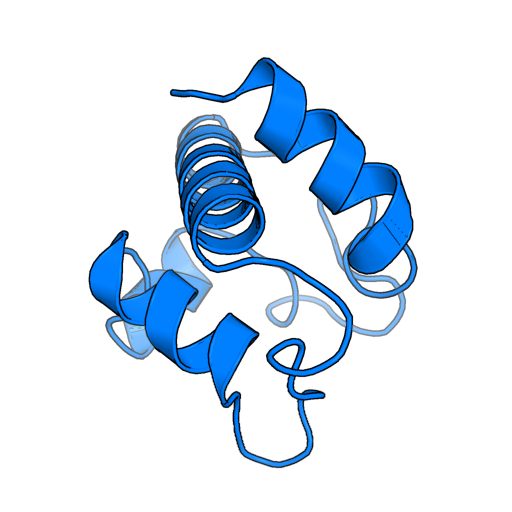2 12.191 1.00 11.57 82 ALA B O 1
ATOM 554 N N . GLU A 1 83 ? 17.594 3.555 11.412 1.00 11.80 83 GLU B N 1
ATOM 555 C CA . GLU A 1 83 ? 17.512 4.793 12.185 1.00 12.81 83 GLU B CA 1
ATOM 556 C C . GLU A 1 83 ? 16.362 5.676 11.684 1.00 13.83 83 GLU B C 1
ATOM 557 O O . GLU A 1 83 ? 15.634 6.254 12.500 1.00 14.37 83 GLU B O 1
ATOM 563 N N . LYS A 1 84 ? 16.184 5.754 10.362 1.00 14.94 84 LYS B N 1
ATOM 564 C CA . LYS A 1 84 ? 15.092 6.524 9.741 1.00 16.63 84 LYS B CA 1
ATOM 565 C C . LYS A 1 84 ? 13.722 5.868 9.928 1.00 17.35 84 LYS B C 1
ATOM 566 O O . LYS A 1 84 ? 12.700 6.567 9.949 1.00 18.57 84 LYS B O 1
ATOM 572 N N . GLY A 1 85 ? 13.698 4.541 10.045 1.00 18.22 85 GLY B N 1
ATOM 573 C CA . GLY A 1 85 ? 12.468 3.788 10.305 1.00 18.56 85 GLY B CA 1
ATOM 574 C C . GLY A 1 85 ? 11.886 3.031 9.126 1.00 19.21 85 GLY B C 1
ATOM 575 O O . GLY A 1 85 ? 10.702 2.664 9.151 1.00 20.11 85 GLY B O 1
ATOM 576 N N . TRP A 1 86 ? 12.704 2.789 8.101 1.00 19.45 86 TRP B N 1
A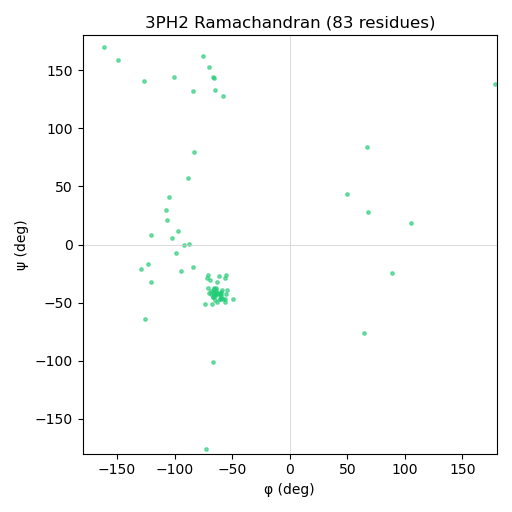TOM 577 C CA . TRP A 1 86 ? 12.296 2.035 6.908 1.00 19.15 86 TRP B CA 1
ATOM 578 C C . TRP A 1 86 ? 10.978 2.569 6.342 1.00 19.86 86 TRP B C 1
ATOM 579 O O . TRP A 1 86 ? 10.044 1.807 6.094 1.00 20.96 86 TRP B O 1
#

Radius of gyration: 11.55 Å; Cα contacts (8 Å, |Δi|>4): 112; chains: 1; bounding box: 27×27×27 Å

B-factor: mean 13.78, std 9.43, range [4.52, 85.51]